Protein AF-A0A816E8A5-F1 (afdb_monomer)

Sequence (175 aa):
FVYHRMKDHPVETKDGLGLGLVDASGQYKRSWSLWALTNRFDIIPNKLSCGFQHLPYVLLKRALHSVDGHFTTTRPLPSGYKLERTWKLFREYQANTKLIFECVRTHDKRNFPSIHQNCENQEAWGPLGYIYIDQSTNSRAAPIYRCRSGTDYFISPDSNCENTTNEGLLGYVLS

Secondary structure (DSSP, 8-state):
---S-SB--HHHHHTT---SSB-TTSPBPHHHHHHHHHSBSSSSS-B--TTGGGTTEEEEEEEEETTTEEEEESSPPPTTPEEEEEEEEESS--TTEEEEEEEE-TTT--EEEESSTTGGGSEEEEEEEEEESSSTT-TT-EEEEEEEETTEEEEES-TTGGGSEEEEEEEEEB-

Organism: Adineta ricciae (NCBI:txid249248)

Radius of gyration: 17.51 Å; Cα contacts (8 Å, |Δi|>4): 364; chains: 1; bounding box: 48×39×37 Å

Structure (mmCIF, N/CA/C/O backbone):
data_AF-A0A816E8A5-F1
#
_entry.id   AF-A0A816E8A5-F1
#
loop_
_atom_site.group_PDB
_atom_site.id
_atom_site.type_symbol
_atom_site.label_atom_id
_atom_site.label_alt_id
_atom_site.label_comp_id
_atom_site.label_asym_id
_atom_site.label_entity_id
_atom_site.label_seq_id
_atom_site.pdbx_PDB_ins_code
_atom_site.Cartn_x
_atom_site.Cartn_y
_atom_site.Cartn_z
_atom_site.occupancy
_atom_site.B_iso_or_equiv
_atom_site.auth_seq_id
_atom_site.auth_comp_id
_atom_site.auth_asym_id
_atom_site.auth_atom_id
_atom_site.pdbx_PDB_model_num
ATOM 1 N N . PHE A 1 1 ? -13.601 4.769 -8.112 1.00 47.75 1 PHE A N 1
ATOM 2 C CA . PHE A 1 1 ? -12.825 4.795 -6.856 1.00 47.75 1 PHE A CA 1
ATOM 3 C C . PHE A 1 1 ? -13.411 5.898 -5.985 1.00 47.75 1 PHE A C 1
ATOM 5 O O . PHE A 1 1 ? -13.218 7.062 -6.303 1.00 47.75 1 PHE A O 1
ATOM 12 N N . VAL A 1 2 ? -14.192 5.572 -4.948 1.00 48.12 2 VAL A N 1
ATOM 13 C CA . VAL A 1 2 ? -14.478 6.564 -3.895 1.00 48.12 2 VAL A CA 1
ATOM 14 C C . VAL A 1 2 ? -13.206 6.611 -3.060 1.00 48.12 2 VAL A C 1
ATOM 16 O O . VAL A 1 2 ? -12.925 5.676 -2.308 1.00 48.12 2 VAL A O 1
ATOM 19 N N . TYR A 1 3 ? -12.381 7.615 -3.354 1.00 51.44 3 TYR A N 1
ATOM 20 C CA . TYR A 1 3 ? -10.971 7.703 -2.959 1.00 51.44 3 TYR A CA 1
ATOM 21 C C . TYR A 1 3 ? -10.759 7.906 -1.459 1.00 51.44 3 TYR A C 1
ATOM 23 O O . TYR A 1 3 ? -9.645 7.771 -0.978 1.00 51.44 3 TYR A O 1
ATOM 31 N N . HIS A 1 4 ? -11.802 8.215 -0.704 1.00 60.03 4 HIS A N 1
ATOM 32 C CA . HIS A 1 4 ? -11.576 8.854 0.573 1.00 60.03 4 HIS A CA 1
ATOM 33 C C . HIS A 1 4 ? -11.972 7.961 1.755 1.00 60.03 4 HIS A C 1
ATOM 35 O O . HIS A 1 4 ? -11.099 7.259 2.253 1.00 60.03 4 HIS A O 1
ATOM 41 N N . ARG A 1 5 ? -13.236 7.907 2.201 1.00 70.81 5 ARG A N 1
ATOM 42 C CA . ARG A 1 5 ? -13.693 6.991 3.281 1.00 70.81 5 ARG A CA 1
ATOM 43 C C . ARG A 1 5 ? -15.175 6.667 3.109 1.00 70.81 5 ARG A C 1
ATOM 45 O O . ARG A 1 5 ? -15.870 7.326 2.334 1.00 70.81 5 ARG A O 1
ATOM 52 N N . MET A 1 6 ? -15.673 5.635 3.793 1.00 78.25 6 MET A N 1
ATOM 53 C CA . MET A 1 6 ? -17.121 5.345 3.785 1.00 78.25 6 MET A CA 1
ATOM 54 C C . MET A 1 6 ? -17.917 6.374 4.589 1.00 78.25 6 MET A C 1
ATOM 56 O O . MET A 1 6 ? -19.052 6.693 4.229 1.00 78.25 6 MET A O 1
ATOM 60 N N . LYS A 1 7 ? -17.302 6.895 5.652 1.00 84.50 7 LYS A N 1
ATOM 61 C CA . LYS A 1 7 ? -17.877 7.841 6.601 1.00 84.50 7 LYS A CA 1
ATOM 62 C C . LYS A 1 7 ? -17.178 9.196 6.493 1.00 84.50 7 LYS A C 1
ATOM 64 O O . LYS A 1 7 ? -15.959 9.244 6.347 1.00 84.50 7 LYS A O 1
ATOM 69 N N . ASP A 1 8 ? -17.938 10.281 6.574 1.00 86.12 8 ASP A N 1
ATOM 70 C CA . ASP A 1 8 ? -17.394 11.635 6.641 1.00 86.12 8 ASP A CA 1
ATOM 71 C C . ASP A 1 8 ? -16.416 11.766 7.817 1.00 86.12 8 ASP A C 1
ATOM 73 O O . ASP A 1 8 ? -16.675 11.286 8.927 1.00 86.12 8 ASP A O 1
ATOM 77 N N . HIS A 1 9 ? -15.283 12.426 7.576 1.00 85.12 9 HIS A N 1
ATOM 78 C CA . HIS A 1 9 ? -14.282 12.623 8.609 1.00 85.12 9 HIS A CA 1
ATOM 79 C C . HIS A 1 9 ? -14.505 13.935 9.360 1.00 85.12 9 HIS A C 1
ATOM 81 O O . HIS A 1 9 ? -14.600 14.983 8.717 1.00 85.12 9 HIS A O 1
ATOM 87 N N . PRO A 1 10 ? -14.470 13.919 10.706 1.00 85.19 10 PRO A N 1
ATOM 88 C CA . PRO A 1 10 ? -14.766 15.098 11.512 1.00 85.19 10 PRO A CA 1
ATOM 89 C C . PRO A 1 10 ? -13.929 16.335 11.168 1.00 85.19 10 PRO A C 1
ATOM 91 O O . PRO A 1 10 ? -14.442 17.446 11.237 1.00 85.19 10 PRO A O 1
ATOM 94 N N . VAL A 1 11 ? -12.651 16.165 10.802 1.00 85.81 11 VAL A N 1
ATOM 95 C CA . VAL A 1 11 ? -11.777 17.301 10.445 1.00 85.81 11 VAL A CA 1
ATOM 96 C C . VAL A 1 11 ? -12.230 17.981 9.155 1.00 85.81 11 VAL A C 1
ATOM 98 O O . VAL A 1 11 ? -12.251 19.196 9.105 1.00 85.81 11 VAL A O 1
ATOM 101 N N . GLU A 1 12 ? -12.658 17.232 8.143 1.00 85.06 12 GLU A N 1
ATOM 102 C CA . GLU A 1 12 ? -13.022 17.811 6.840 1.00 85.06 12 GLU A CA 1
ATOM 103 C C . GLU A 1 12 ? -14.434 18.386 6.862 1.00 85.06 12 GLU A C 1
ATOM 105 O O . GLU A 1 12 ? -14.704 19.420 6.257 1.00 85.06 12 GLU A O 1
ATOM 110 N N . THR A 1 13 ? -15.335 17.760 7.626 1.00 87.56 13 THR A N 1
ATOM 111 C CA . THR A 1 13 ? -16.682 18.296 7.824 1.00 87.56 13 THR A CA 1
ATOM 112 C C . THR A 1 13 ? -16.677 19.633 8.555 1.00 87.56 13 THR A C 1
ATOM 114 O O . THR A 1 13 ? -17.594 20.421 8.340 1.00 87.56 13 THR A O 1
ATOM 117 N N . LYS A 1 14 ? -15.658 19.919 9.384 1.00 89.12 14 LYS A N 1
ATOM 118 C CA . LYS A 1 14 ? -15.485 21.248 10.002 1.00 89.12 14 LYS A CA 1
ATOM 119 C C . LYS A 1 14 ? -15.251 22.340 8.958 1.00 89.12 14 LYS A C 1
ATOM 121 O O . LYS A 1 14 ? -15.710 23.457 9.162 1.00 89.12 14 LYS A O 1
ATOM 126 N N . ASP A 1 15 ? -14.645 21.983 7.830 1.00 89.94 15 ASP A N 1
ATOM 127 C CA . ASP A 1 15 ? -14.410 22.870 6.688 1.00 89.94 15 ASP A CA 1
ATOM 128 C C . ASP A 1 15 ? -15.523 22.754 5.623 1.00 89.94 15 ASP A C 1
ATOM 130 O O . ASP A 1 15 ? -15.374 23.206 4.489 1.00 89.94 15 ASP A O 1
ATOM 134 N N . GLY A 1 16 ? -16.655 22.124 5.968 1.00 88.00 16 GLY A N 1
ATOM 135 C CA . GLY A 1 16 ? -17.814 21.956 5.087 1.00 88.00 16 GLY A CA 1
ATOM 136 C C . GLY A 1 16 ? -17.684 20.838 4.046 1.00 88.00 16 GLY A C 1
ATOM 137 O O . GLY A 1 16 ? -18.572 20.678 3.206 1.00 88.00 16 GLY A O 1
ATOM 138 N N . LEU A 1 17 ? -16.618 20.034 4.090 1.00 83.94 17 LEU A N 1
ATOM 139 C CA . LEU A 1 17 ? -16.341 18.993 3.104 1.00 83.94 17 LEU A CA 1
ATOM 140 C C . LEU A 1 17 ? -16.733 17.598 3.624 1.00 83.94 17 LEU A C 1
ATOM 142 O O . LEU A 1 17 ? -15.990 16.955 4.361 1.00 83.94 17 LEU A O 1
ATOM 146 N N . GLY A 1 18 ? -17.901 17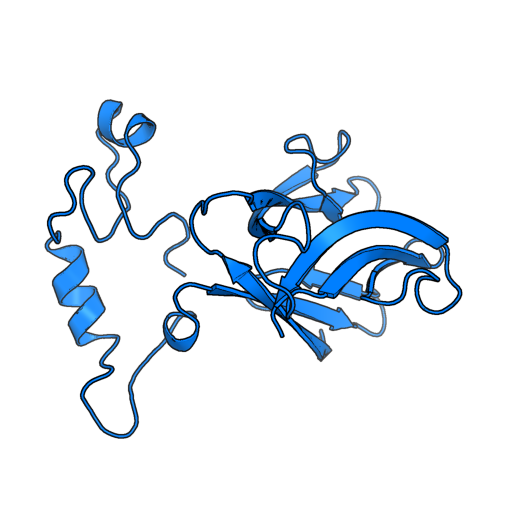.101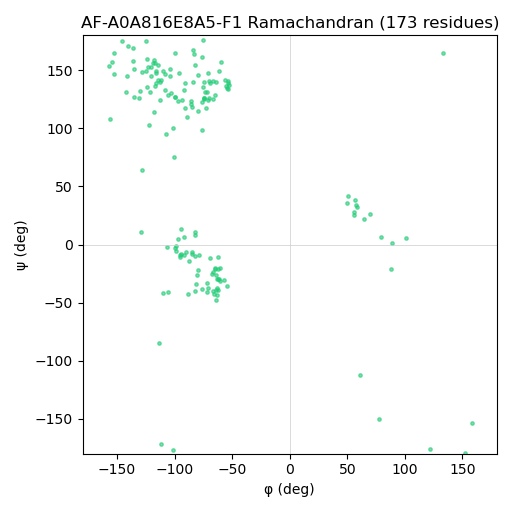 3.207 1.00 84.88 18 GLY A N 1
ATOM 147 C CA . GLY A 1 18 ? -18.375 15.745 3.515 1.00 84.88 18 GLY A CA 1
ATOM 148 C C . GLY A 1 18 ? -18.321 14.817 2.298 1.00 84.88 18 GLY A C 1
ATOM 149 O O . GLY A 1 18 ? -19.268 14.787 1.509 1.00 84.88 18 GLY A O 1
ATOM 150 N N . LEU A 1 19 ? -17.241 14.044 2.145 1.00 84.06 19 LEU A N 1
ATOM 151 C CA . LEU A 1 19 ? -16.993 13.174 0.979 1.00 84.06 19 LEU A CA 1
ATOM 152 C C . LEU A 1 19 ? -17.340 11.685 1.183 1.00 84.06 19 LEU A C 1
ATOM 154 O O . LEU A 1 19 ? -17.205 10.886 0.255 1.00 84.06 19 LEU A O 1
ATOM 158 N N . GLY A 1 20 ? -17.804 11.304 2.369 1.00 82.06 20 GLY A N 1
ATOM 159 C CA . GLY A 1 20 ? -1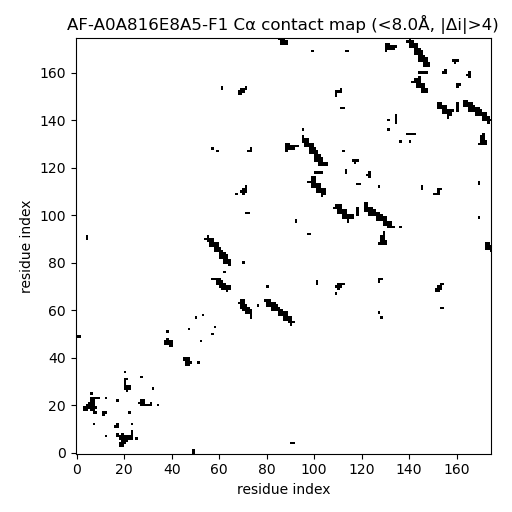8.318 9.979 2.694 1.00 82.06 20 GLY A CA 1
ATOM 160 C C . GLY A 1 20 ? -19.728 9.724 2.155 1.00 82.06 20 GLY A C 1
ATOM 161 O O . GLY A 1 20 ? -20.489 10.642 1.825 1.00 82.06 20 GLY A O 1
ATOM 162 N N . LEU A 1 21 ? -20.084 8.439 2.085 1.00 83.44 21 LEU A N 1
ATOM 163 C CA . LEU A 1 21 ? -21.447 7.972 1.798 1.00 83.44 21 LEU A CA 1
ATOM 164 C C 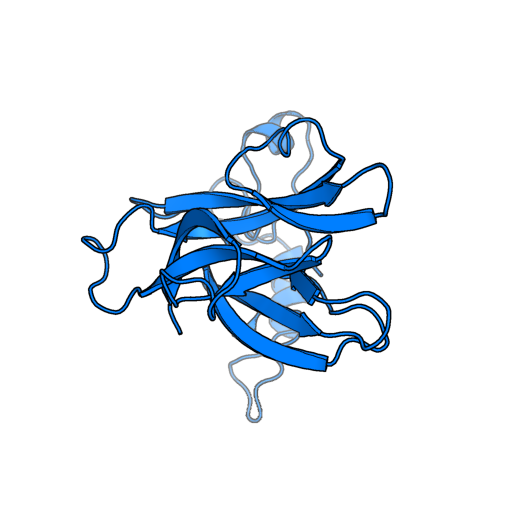. LEU A 1 21 ? -22.331 8.026 3.052 1.00 83.44 21 LEU A C 1
ATOM 166 O O . LEU A 1 21 ? -23.547 8.161 2.962 1.00 83.44 21 LEU A O 1
ATOM 170 N N . VAL A 1 22 ? -21.704 7.940 4.219 1.00 88.25 22 VAL A N 1
ATOM 171 C CA . VAL A 1 22 ? -22.314 8.086 5.537 1.00 88.25 22 VAL A CA 1
ATOM 172 C C . VAL A 1 22 ? -21.787 9.374 6.163 1.00 88.25 22 VAL A C 1
ATOM 174 O O . VAL A 1 22 ? -20.610 9.690 5.992 1.00 88.25 22 VAL A O 1
ATOM 177 N N . ASP A 1 23 ? -22.621 10.128 6.869 1.00 88.69 23 ASP A N 1
ATOM 178 C CA . ASP A 1 23 ? -22.175 11.331 7.572 1.00 88.69 23 ASP A CA 1
ATOM 179 C C . ASP A 1 23 ? -21.382 11.016 8.858 1.00 88.69 23 ASP A C 1
ATOM 181 O O . ASP A 1 23 ? -21.235 9.860 9.272 1.00 88.69 23 ASP A O 1
ATOM 185 N N . ALA A 1 24 ? -20.862 12.052 9.523 1.00 86.75 24 ALA A N 1
ATOM 186 C CA . ALA A 1 24 ? -20.047 11.899 10.729 1.00 86.75 24 ALA A CA 1
ATOM 187 C C . ALA A 1 24 ? -20.816 11.250 11.904 1.00 86.75 24 ALA A C 1
ATOM 189 O O . ALA A 1 24 ? -20.199 10.651 12.792 1.00 86.75 24 ALA A O 1
ATOM 190 N N . SER A 1 25 ? -22.151 11.303 11.892 1.00 86.75 25 SER A N 1
ATOM 191 C CA . SER A 1 25 ? -23.027 10.686 12.894 1.00 86.75 25 SER A CA 1
ATOM 192 C C . SER A 1 25 ? -23.378 9.226 12.583 1.00 86.75 25 SER A C 1
ATOM 194 O O . SER A 1 25 ? -23.808 8.500 13.473 1.00 86.75 25 SER A O 1
ATOM 196 N N . GLY A 1 26 ? -23.119 8.758 11.358 1.00 86.38 26 GLY A N 1
ATOM 197 C CA . GLY A 1 26 ? -23.470 7.406 10.925 1.00 86.38 26 GLY A CA 1
ATOM 198 C C . GLY A 1 26 ? -24.741 7.330 10.072 1.00 86.38 26 GLY A C 1
ATOM 199 O O . GLY A 1 26 ? -25.158 6.224 9.737 1.00 86.38 26 GLY A O 1
ATOM 200 N N . GLN A 1 27 ? -25.342 8.462 9.694 1.00 89.06 27 GLN A N 1
ATOM 201 C CA . GLN A 1 27 ? -26.541 8.488 8.853 1.00 89.06 27 GLN A CA 1
ATOM 202 C C . GLN A 1 27 ? -26.188 8.404 7.366 1.00 89.06 27 GLN A C 1
ATOM 204 O O . GLN A 1 27 ? -25.229 9.017 6.892 1.00 89.06 27 GLN A O 1
ATOM 209 N N . TYR A 1 28 ? -26.977 7.644 6.604 1.00 88.12 28 TYR A N 1
ATOM 210 C CA . TYR A 1 28 ? -26.780 7.495 5.163 1.00 88.12 28 TYR A CA 1
ATOM 211 C C . TYR A 1 28 ? -27.130 8.787 4.418 1.00 88.12 28 TYR A C 1
ATOM 213 O O . TYR A 1 28 ? -28.238 9.309 4.526 1.00 88.12 28 TYR A O 1
ATOM 221 N N . LYS A 1 29 ? -26.194 9.288 3.608 1.00 86.25 29 LYS A N 1
ATOM 222 C CA . LYS A 1 29 ? -26.406 10.466 2.754 1.00 86.25 29 LYS A CA 1
ATOM 223 C C . LYS A 1 29 ? -27.097 10.056 1.457 1.00 86.25 29 LYS A C 1
ATOM 225 O O . LYS A 1 29 ? -27.067 8.898 1.059 1.00 86.25 29 LYS A O 1
ATOM 230 N N . ARG A 1 30 ? -27.656 11.010 0.707 1.00 83.88 30 ARG A N 1
ATOM 231 C CA . ARG A 1 30 ? -28.291 10.723 -0.600 1.00 83.88 30 ARG A CA 1
ATOM 232 C C . ARG A 1 30 ? -27.342 10.044 -1.602 1.00 83.88 30 ARG A C 1
ATOM 234 O O . ARG A 1 30 ? -27.780 9.240 -2.423 1.00 83.88 30 ARG A O 1
ATOM 241 N N . SER A 1 31 ? -26.043 10.335 -1.506 1.00 79.81 31 SER A N 1
ATOM 242 C CA . SER A 1 31 ? -24.985 9.655 -2.263 1.00 79.81 31 SER A CA 1
ATOM 243 C C . SER A 1 31 ? -24.924 8.153 -1.971 1.00 79.81 31 SER A C 1
ATOM 245 O O . SER A 1 31 ? -24.619 7.380 -2.878 1.00 79.81 31 SER A O 1
ATOM 247 N N . TRP A 1 32 ? -25.273 7.722 -0.754 1.00 80.69 32 TRP A N 1
ATOM 248 C CA . TRP A 1 32 ? -25.371 6.311 -0.394 1.00 80.69 32 TRP A CA 1
ATOM 249 C C . TRP A 1 32 ? -26.447 5.588 -1.197 1.00 80.69 32 TRP A C 1
ATOM 251 O O . TRP A 1 32 ? -26.179 4.508 -1.700 1.00 80.69 32 TRP A O 1
ATOM 261 N N . SER A 1 33 ? -27.635 6.167 -1.391 1.00 77.38 33 SER A N 1
ATOM 262 C CA . SER A 1 33 ? -28.708 5.493 -2.140 1.00 77.38 33 SER A CA 1
ATOM 263 C C . SER A 1 33 ? -28.340 5.290 -3.614 1.00 77.38 33 SER A C 1
ATOM 265 O O . SER A 1 33 ? -28.542 4.206 -4.158 1.00 77.38 33 SER A O 1
ATOM 267 N N . LEU A 1 34 ? -27.737 6.301 -4.254 1.00 76.81 34 LEU A N 1
ATOM 268 C CA . LEU A 1 34 ? -27.212 6.175 -5.622 1.00 76.81 34 LEU A CA 1
ATOM 269 C C . LEU A 1 34 ? -26.100 5.114 -5.695 1.00 76.81 34 LEU A C 1
ATOM 271 O O . LEU A 1 34 ? -26.038 4.318 -6.634 1.00 76.81 34 LEU A O 1
ATOM 275 N N . TRP A 1 35 ? -25.243 5.068 -4.675 1.00 74.75 35 TRP A N 1
ATOM 276 C CA . TRP A 1 35 ? -24.211 4.047 -4.541 1.00 74.75 35 TRP A CA 1
ATOM 277 C C . TRP A 1 35 ? -24.792 2.634 -4.357 1.00 74.75 35 TRP A C 1
ATOM 279 O O . TRP A 1 35 ? -24.375 1.714 -5.057 1.00 74.75 35 TRP A O 1
ATOM 289 N N . ALA A 1 36 ? -25.766 2.452 -3.466 1.00 75.19 36 ALA A N 1
ATOM 290 C CA . ALA A 1 36 ? -26.356 1.154 -3.142 1.00 75.19 36 ALA A CA 1
ATOM 291 C C . ALA A 1 36 ? -27.076 0.561 -4.359 1.00 75.19 36 ALA A C 1
ATOM 293 O O . ALA A 1 36 ? -26.950 -0.626 -4.654 1.00 75.19 36 ALA A O 1
ATOM 294 N N . LEU A 1 37 ? -27.759 1.406 -5.137 1.00 75.38 37 LEU A N 1
ATOM 295 C CA . LEU A 1 37 ? -28.414 0.996 -6.380 1.00 75.38 37 LEU A CA 1
ATOM 296 C C . LEU A 1 37 ? -27.427 0.591 -7.484 1.00 75.38 37 LEU A C 1
ATOM 298 O O . LEU A 1 37 ? -27.781 -0.209 -8.348 1.00 75.38 37 LEU A O 1
ATOM 302 N N . THR A 1 38 ? -26.192 1.099 -7.446 1.00 75.25 38 THR A N 1
ATOM 303 C CA . THR A 1 38 ? -25.125 0.753 -8.402 1.00 75.25 38 THR A CA 1
ATOM 304 C C . THR A 1 38 ? -24.197 -0.363 -7.905 1.00 75.25 38 THR A C 1
ATOM 306 O O . THR A 1 38 ? -23.430 -0.898 -8.703 1.00 75.25 38 THR A O 1
ATOM 309 N N . ASN A 1 39 ? -24.291 -0.750 -6.624 1.00 75.62 39 ASN A N 1
ATOM 310 C CA . ASN A 1 39 ? -23.493 -1.800 -5.978 1.00 75.62 39 ASN A CA 1
ATOM 311 C C . ASN A 1 39 ? -24.392 -2.820 -5.248 1.00 75.62 39 ASN A C 1
ATOM 313 O O . ASN A 1 39 ? -24.361 -2.942 -4.024 1.00 75.62 39 ASN A O 1
ATOM 317 N N . ARG A 1 40 ? -25.223 -3.541 -6.006 1.00 81.31 40 ARG A N 1
ATOM 318 C CA . ARG A 1 40 ? -26.254 -4.454 -5.487 1.00 81.31 40 ARG A CA 1
ATOM 319 C C . ARG A 1 40 ? -25.655 -5.799 -5.064 1.00 81.31 40 ARG A C 1
ATOM 321 O O . ARG A 1 40 ? -25.169 -6.552 -5.908 1.00 81.31 40 ARG A O 1
ATOM 328 N N . PHE A 1 41 ? -25.712 -6.110 -3.770 1.00 77.94 41 PHE A N 1
ATOM 329 C CA . PHE A 1 41 ? -25.308 -7.410 -3.205 1.00 77.94 41 PHE A CA 1
ATOM 330 C C . PHE A 1 41 ? -26.476 -8.397 -3.045 1.00 77.94 41 PHE A C 1
ATOM 332 O O . PHE A 1 41 ? -26.262 -9.550 -2.692 1.00 77.94 41 PHE A O 1
ATOM 339 N N . ASP A 1 42 ? -27.701 -7.931 -3.268 1.00 82.19 42 ASP A N 1
ATOM 340 C CA . ASP A 1 42 ? -28.975 -8.620 -3.043 1.00 82.19 42 ASP A CA 1
ATOM 341 C C . ASP A 1 42 ? -29.554 -9.277 -4.311 1.00 82.19 42 ASP A C 1
ATOM 343 O O . ASP A 1 42 ? -30.667 -9.795 -4.295 1.00 82.19 42 ASP A O 1
ATOM 347 N N . ILE A 1 43 ? -28.817 -9.249 -5.424 1.00 81.56 43 ILE A N 1
ATOM 348 C CA . ILE A 1 43 ? -29.215 -9.830 -6.716 1.00 81.56 43 ILE A CA 1
ATOM 349 C C . ILE A 1 43 ? -28.174 -10.848 -7.177 1.00 81.56 43 ILE A C 1
ATOM 351 O O . ILE A 1 43 ? -27.005 -10.691 -6.856 1.00 81.56 43 ILE A O 1
ATOM 355 N N . ILE A 1 44 ? -28.564 -11.849 -7.973 1.00 81.25 44 ILE A N 1
ATOM 356 C CA . ILE A 1 44 ? -27.650 -12.891 -8.472 1.00 81.25 44 ILE A CA 1
ATOM 357 C C . ILE A 1 44 ? -27.482 -12.760 -10.000 1.00 81.25 44 ILE A C 1
ATOM 359 O O . ILE A 1 44 ? -28.486 -12.799 -10.712 1.00 81.25 44 ILE A O 1
ATOM 363 N N . PRO A 1 45 ? -26.243 -12.635 -10.524 1.00 84.12 45 PRO A N 1
ATOM 364 C CA . PRO A 1 45 ? -24.995 -12.452 -9.779 1.00 84.12 45 PRO A CA 1
ATOM 365 C C . PRO A 1 45 ? -24.912 -11.054 -9.144 1.00 84.12 45 PRO A C 1
ATOM 367 O O . PRO A 1 45 ? -25.400 -10.075 -9.719 1.00 84.12 45 PRO A O 1
ATOM 370 N N . ASN A 1 46 ? -24.257 -10.961 -7.982 1.00 82.38 46 ASN A N 1
ATOM 371 C CA . ASN A 1 46 ? -24.052 -9.689 -7.286 1.00 82.38 46 ASN A CA 1
ATOM 372 C C . ASN A 1 46 ? -23.385 -8.677 -8.229 1.00 82.38 46 ASN A C 1
ATOM 374 O O . ASN A 1 46 ? -22.391 -8.986 -8.889 1.00 82.38 46 ASN A O 1
ATOM 378 N N . LYS A 1 47 ? -23.887 -7.441 -8.252 1.00 82.75 47 LYS A N 1
ATOM 379 C CA . LYS A 1 47 ? -23.294 -6.327 -9.001 1.00 82.75 47 LYS A CA 1
ATOM 380 C C . LYS A 1 47 ? -22.508 -5.443 -8.050 1.00 82.75 47 LYS A C 1
ATOM 382 O O . LYS A 1 47 ? -22.968 -4.368 -7.692 1.00 82.75 47 LYS A O 1
ATOM 387 N N . LEU A 1 48 ? -21.331 -5.898 -7.632 1.00 77.62 48 LEU A N 1
ATOM 388 C CA . LEU A 1 48 ? -20.397 -5.110 -6.825 1.00 77.62 48 LEU A CA 1
ATOM 389 C C . LEU A 1 48 ? -19.264 -4.601 -7.715 1.00 77.62 48 LEU A C 1
ATOM 391 O O . LEU A 1 48 ? -18.678 -5.368 -8.475 1.00 77.62 48 LEU A O 1
ATOM 395 N N . SER A 1 49 ? -18.962 -3.308 -7.639 1.00 70.50 49 SER A N 1
ATOM 396 C CA . SER A 1 49 ? -17.898 -2.680 -8.423 1.00 70.50 49 SER A CA 1
ATOM 397 C C . SER A 1 49 ? -16.906 -1.961 -7.510 1.00 70.50 49 SER A C 1
ATOM 399 O O . SER A 1 49 ? -17.084 -1.882 -6.299 1.00 70.50 49 SER A O 1
ATOM 401 N N . CYS A 1 50 ? -15.825 -1.432 -8.081 1.00 68.81 50 CYS A N 1
ATOM 402 C CA . CYS A 1 50 ? -14.914 -0.502 -7.404 1.00 68.81 50 CYS A CA 1
ATOM 403 C C . CYS A 1 50 ? -14.295 -0.995 -6.075 1.00 68.81 50 CYS A C 1
ATOM 405 O O . CYS A 1 50 ? -13.899 -0.166 -5.257 1.00 68.81 50 CYS A O 1
ATOM 407 N N . GLY A 1 51 ? -14.178 -2.312 -5.868 1.00 73.06 51 GLY A N 1
ATOM 408 C CA . GLY A 1 51 ? -13.544 -2.914 -4.688 1.00 73.06 51 GLY A CA 1
ATOM 409 C C . GLY A 1 51 ? -14.486 -3.157 -3.504 1.00 73.06 51 GLY A C 1
ATOM 410 O O . GLY A 1 51 ? -14.041 -3.669 -2.480 1.00 73.06 51 GLY A O 1
ATOM 411 N N . PHE A 1 52 ? -15.779 -2.845 -3.632 1.00 74.62 52 PHE A N 1
ATOM 412 C CA . PHE A 1 52 ? -16.760 -3.043 -2.559 1.00 74.62 52 PHE A CA 1
ATOM 413 C C . PHE A 1 52 ? -17.010 -4.516 -2.221 1.00 74.62 52 PHE A C 1
ATOM 415 O O . PHE A 1 52 ? -17.339 -4.830 -1.081 1.00 74.62 52 PHE A O 1
ATOM 422 N N . GLN A 1 53 ? -16.757 -5.427 -3.162 1.00 80.06 53 GLN A N 1
ATOM 423 C CA . GLN A 1 53 ? -16.781 -6.873 -2.930 1.00 80.06 53 GLN A CA 1
ATOM 424 C C . GLN A 1 53 ? -15.744 -7.359 -1.903 1.00 80.06 53 GLN A C 1
ATOM 426 O O . GLN A 1 53 ? -15.773 -8.519 -1.505 1.00 80.06 53 GLN A O 1
ATOM 431 N N . HIS A 1 54 ? -14.813 -6.492 -1.498 1.00 85.25 54 HIS A N 1
ATOM 432 C CA . HIS A 1 54 ? -13.759 -6.818 -0.545 1.00 85.25 54 HIS A CA 1
ATOM 433 C C . HIS A 1 54 ? -13.975 -6.196 0.834 1.00 85.25 54 HIS A C 1
ATOM 435 O O . HIS A 1 54 ? -13.165 -6.463 1.718 1.00 85.25 54 HIS A O 1
ATOM 441 N N . LEU A 1 55 ? -15.039 -5.407 1.050 1.00 83.25 55 LEU A N 1
ATOM 442 C CA . LEU A 1 55 ? -15.311 -4.820 2.364 1.00 83.25 55 LEU A CA 1
ATOM 443 C C . LEU A 1 55 ? -15.355 -5.902 3.467 1.00 83.25 55 LEU A C 1
ATOM 445 O O . LEU A 1 55 ? -15.878 -6.990 3.226 1.00 83.25 55 LEU A O 1
ATOM 449 N N . PRO A 1 56 ? -14.814 -5.621 4.671 1.00 89.56 56 PRO A N 1
ATOM 450 C CA . PRO A 1 56 ? -14.275 -4.334 5.147 1.00 89.56 56 PRO A CA 1
ATOM 451 C C . PRO A 1 56 ? -12.824 -4.037 4.709 1.00 89.56 56 PRO A C 1
ATOM 453 O O . PRO A 1 56 ? -12.193 -3.104 5.212 1.00 89.56 56 PRO A O 1
ATOM 456 N N . TYR A 1 57 ? -12.278 -4.825 3.787 1.00 92.25 57 TYR A N 1
ATOM 457 C CA . TYR A 1 57 ? -10.889 -4.764 3.362 1.00 92.25 57 TYR A CA 1
ATOM 458 C C . TYR A 1 57 ? -10.679 -3.996 2.054 1.00 92.25 57 TYR A C 1
ATOM 460 O O . TYR A 1 57 ? -11.591 -3.759 1.259 1.00 92.25 57 TYR A O 1
ATOM 468 N N . VAL A 1 58 ? -9.417 -3.662 1.817 1.00 92.81 58 VAL A N 1
ATOM 469 C CA . VAL A 1 58 ? -8.845 -3.365 0.505 1.00 92.81 58 VAL A CA 1
ATOM 470 C C . VAL A 1 58 ? -7.781 -4.415 0.190 1.00 92.81 58 VAL A C 1
ATOM 472 O O . VAL A 1 58 ? -7.141 -4.954 1.096 1.00 92.81 58 VAL A O 1
ATOM 475 N N . LEU A 1 59 ? -7.602 -4.728 -1.094 1.00 95.50 59 LEU A N 1
ATOM 476 C CA . LEU A 1 59 ? -6.621 -5.724 -1.519 1.00 95.50 59 LEU A CA 1
ATOM 477 C C . LEU A 1 59 ? -5.265 -5.073 -1.768 1.00 95.50 59 LEU A C 1
ATOM 479 O O . LEU A 1 59 ? -5.100 -4.355 -2.755 1.00 95.50 59 LEU A O 1
ATOM 483 N N . LEU A 1 60 ? -4.301 -5.361 -0.897 1.00 97.50 60 LEU A N 1
ATOM 484 C CA . LEU A 1 60 ? -2.888 -5.078 -1.117 1.00 97.50 60 LEU A CA 1
ATOM 485 C C . LEU A 1 60 ? -2.359 -6.051 -2.158 1.00 97.50 60 LEU A C 1
ATOM 487 O O . LEU A 1 60 ? -2.382 -7.259 -1.946 1.00 97.50 60 LEU A O 1
ATOM 491 N N . LYS A 1 61 ? -1.911 -5.524 -3.290 1.00 97.81 61 LYS A N 1
ATOM 492 C CA . LYS A 1 61 ? -1.416 -6.303 -4.421 1.00 97.81 61 LYS A CA 1
ATOM 493 C C . LYS A 1 61 ? 0.085 -6.143 -4.524 1.00 97.81 61 LYS A C 1
ATOM 495 O O . LYS A 1 61 ? 0.554 -5.011 -4.514 1.00 97.81 61 LYS A O 1
ATOM 500 N N . ARG A 1 62 ? 0.790 -7.260 -4.697 1.00 97.88 62 ARG A N 1
ATOM 501 C CA . ARG A 1 62 ? 2.137 -7.301 -5.270 1.00 97.88 62 ARG A CA 1
ATOM 502 C C . ARG A 1 62 ? 2.015 -7.712 -6.729 1.00 97.88 62 ARG A C 1
ATOM 504 O O . ARG A 1 62 ? 1.359 -8.713 -7.036 1.00 97.88 62 ARG A O 1
ATOM 511 N N . ALA A 1 63 ? 2.602 -6.924 -7.611 1.00 98.12 63 ALA A N 1
ATOM 512 C CA . ALA A 1 63 ? 2.618 -7.178 -9.039 1.00 98.12 63 ALA A CA 1
ATOM 513 C C . ALA A 1 63 ? 4.012 -6.930 -9.613 1.00 98.12 63 ALA A C 1
ATOM 515 O O . ALA A 1 63 ? 4.772 -6.149 -9.047 1.00 98.12 63 ALA A O 1
ATOM 516 N N . LEU A 1 64 ? 4.300 -7.541 -10.759 1.00 97.69 64 LEU A N 1
ATOM 517 C CA . LEU A 1 64 ? 5.584 -7.459 -11.446 1.00 97.69 64 LEU A CA 1
ATOM 518 C C . LEU A 1 64 ? 5.403 -6.955 -12.880 1.00 97.69 64 LEU A C 1
ATOM 520 O O . LEU A 1 64 ? 4.535 -7.432 -13.617 1.00 97.69 64 LEU A O 1
ATOM 524 N N . HIS A 1 65 ? 6.262 -6.030 -13.292 1.00 97.00 65 HIS A N 1
ATOM 525 C CA . HIS A 1 65 ? 6.474 -5.646 -14.682 1.00 97.00 65 HIS A CA 1
ATOM 526 C C . HIS A 1 65 ? 7.896 -6.032 -15.104 1.00 97.00 65 HIS A C 1
ATOM 528 O O . HIS A 1 65 ? 8.842 -5.886 -14.334 1.00 97.00 65 HIS A O 1
ATOM 534 N N . SER A 1 66 ? 8.072 -6.510 -16.338 1.00 94.12 66 SER A N 1
ATOM 535 C CA . SER A 1 66 ? 9.366 -7.031 -16.806 1.00 94.12 66 SER A CA 1
ATOM 536 C C . SER A 1 66 ? 10.473 -5.978 -16.888 1.00 94.12 66 SER A C 1
ATOM 538 O O . SER A 1 66 ? 11.642 -6.343 -16.916 1.00 94.12 66 SER A O 1
ATOM 540 N N . VAL A 1 67 ? 10.111 -4.693 -16.960 1.00 90.94 67 VAL A N 1
ATOM 541 C CA . VAL A 1 67 ? 11.064 -3.573 -17.053 1.00 90.94 67 VAL A CA 1
ATOM 542 C C . VAL A 1 67 ? 11.094 -2.752 -15.764 1.00 90.94 67 VAL A C 1
ATOM 544 O O . VAL A 1 67 ? 12.164 -2.373 -15.292 1.00 90.94 67 VAL A O 1
ATOM 547 N N . ASP A 1 68 ? 9.927 -2.489 -15.175 1.00 91.44 68 ASP A N 1
ATOM 548 C CA . ASP A 1 68 ? 9.819 -1.584 -14.025 1.00 91.44 68 ASP A CA 1
ATOM 549 C C . ASP A 1 68 ? 9.974 -2.277 -12.669 1.00 91.44 68 ASP A C 1
ATOM 551 O O . ASP A 1 68 ? 10.067 -1.595 -11.650 1.00 91.44 68 ASP A O 1
ATOM 555 N N . GLY A 1 69 ? 10.052 -3.608 -12.656 1.00 95.12 69 GLY A N 1
ATOM 556 C CA . GLY A 1 69 ? 10.161 -4.384 -11.429 1.00 95.12 69 GLY A CA 1
ATOM 557 C C . GLY A 1 69 ? 8.823 -4.511 -10.712 1.00 95.12 69 GLY A C 1
ATOM 558 O O . GLY A 1 69 ? 7.759 -4.571 -11.342 1.00 95.12 69 GLY A O 1
ATOM 559 N N . HIS A 1 70 ? 8.882 -4.623 -9.392 1.00 97.38 70 HIS A N 1
ATOM 560 C CA . HIS A 1 70 ? 7.721 -4.840 -8.554 1.00 97.38 70 HIS A CA 1
ATOM 561 C C . HIS A 1 70 ? 6.968 -3.547 -8.240 1.00 97.38 70 HIS A C 1
ATOM 563 O O . HIS A 1 70 ? 7.496 -2.436 -8.224 1.00 97.38 70 HIS A O 1
ATOM 569 N N . PHE A 1 71 ? 5.681 -3.720 -7.956 1.00 97.38 71 PHE A N 1
ATOM 570 C CA . PHE A 1 71 ? 4.786 -2.653 -7.548 1.00 97.38 71 PHE A CA 1
ATOM 571 C C . PHE A 1 71 ? 3.817 -3.161 -6.490 1.00 97.38 71 PHE A C 1
ATOM 573 O O . PHE A 1 71 ? 3.185 -4.212 -6.645 1.00 97.38 71 PHE A O 1
ATOM 580 N N . THR A 1 72 ? 3.699 -2.399 -5.408 1.00 97.75 72 THR A N 1
ATOM 581 C CA . THR A 1 72 ? 2.851 -2.706 -4.261 1.00 97.75 72 THR A CA 1
ATOM 582 C C . THR A 1 72 ? 1.788 -1.627 -4.095 1.00 97.75 72 THR A C 1
ATOM 584 O O . THR A 1 72 ? 2.092 -0.477 -3.786 1.00 97.75 72 THR A O 1
ATOM 587 N N . THR A 1 73 ? 0.516 -1.985 -4.287 1.00 96.38 73 THR A N 1
ATOM 588 C CA . THR A 1 73 ? -0.579 -1.005 -4.210 1.00 96.38 73 THR A CA 1
ATOM 589 C C . THR A 1 73 ? -1.931 -1.615 -3.850 1.00 96.38 73 THR A C 1
ATOM 591 O O . THR A 1 73 ? -2.190 -2.794 -4.095 1.00 96.38 73 THR A O 1
ATOM 594 N N . THR A 1 74 ? -2.836 -0.794 -3.315 1.00 94.44 74 THR A N 1
ATOM 595 C CA . THR A 1 74 ? -4.272 -1.107 -3.197 1.00 94.44 74 THR A CA 1
ATOM 596 C C . THR A 1 74 ? -5.119 -0.476 -4.310 1.00 94.44 74 THR A C 1
ATOM 598 O O . THR A 1 74 ? -6.304 -0.791 -4.454 1.00 94.44 74 THR A O 1
ATOM 601 N N . ARG A 1 75 ? -4.515 0.358 -5.168 1.00 90.06 75 ARG A N 1
ATOM 602 C CA . ARG A 1 75 ? -5.138 1.010 -6.337 1.00 90.06 75 ARG A CA 1
ATOM 603 C C . ARG A 1 75 ? -5.149 0.107 -7.572 1.00 90.06 75 ARG A C 1
ATOM 605 O O . ARG A 1 75 ? -4.527 -0.953 -7.538 1.00 90.06 75 ARG A O 1
ATOM 612 N N . PRO A 1 76 ? -5.893 0.428 -8.650 1.00 89.69 76 PRO A N 1
ATOM 613 C CA . PRO A 1 76 ? -5.807 -0.326 -9.900 1.00 89.69 76 PRO A CA 1
ATOM 614 C C . PRO A 1 76 ? -4.348 -0.426 -10.355 1.00 89.69 76 PRO A C 1
ATOM 616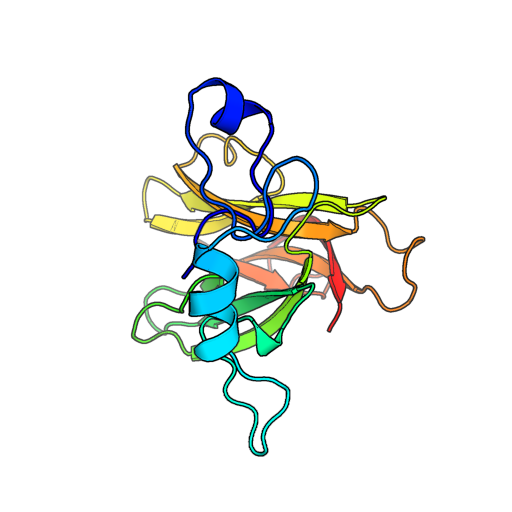 O O . PRO A 1 76 ? -3.607 0.546 -10.240 1.00 89.69 76 PRO A O 1
ATOM 619 N N . LEU A 1 77 ? -3.936 -1.611 -10.810 1.00 91.06 77 LEU A N 1
ATOM 620 C CA . LEU A 1 77 ? -2.562 -1.800 -11.268 1.00 91.06 77 LEU A CA 1
ATOM 621 C C . LEU A 1 77 ? -2.334 -0.974 -12.543 1.00 91.06 77 LEU A C 1
ATOM 623 O O . LEU A 1 77 ? -3.238 -0.933 -13.386 1.00 91.06 77 LEU A O 1
ATOM 627 N N . PRO A 1 78 ? -1.159 -0.339 -12.706 1.00 90.69 78 PRO A N 1
ATOM 628 C CA . PRO A 1 78 ? -0.797 0.279 -13.974 1.00 90.69 78 PRO A CA 1
ATOM 629 C C . PRO A 1 78 ? -0.778 -0.757 -15.106 1.00 90.69 78 PRO A C 1
ATOM 631 O O . PRO A 1 78 ? -0.618 -1.959 -14.872 1.00 90.69 78 PRO A O 1
ATOM 634 N N . SER A 1 79 ? -0.929 -0.290 -16.347 1.00 93.69 79 SER A N 1
ATOM 635 C CA . SER A 1 79 ? -0.869 -1.165 -17.522 1.00 93.69 79 SER A CA 1
ATOM 636 C C . SER A 1 79 ? 0.457 -1.935 -17.572 1.00 93.69 79 SER A C 1
ATOM 638 O O . SER A 1 79 ? 1.503 -1.391 -17.229 1.00 93.69 79 SER A O 1
ATOM 640 N N . GLY A 1 80 ? 0.411 -3.201 -17.990 1.00 94.94 80 GLY A N 1
ATOM 641 C CA . GLY A 1 80 ? 1.589 -4.066 -18.129 1.00 94.94 80 GLY A CA 1
ATOM 642 C C . GLY A 1 80 ? 1.987 -4.851 -16.873 1.00 94.94 80 GLY A C 1
ATOM 643 O O . GLY A 1 80 ? 2.622 -5.898 -17.002 1.00 94.94 80 GLY A O 1
ATOM 644 N N . TYR A 1 81 ? 1.576 -4.430 -15.674 1.00 97.31 81 TYR A N 1
ATOM 645 C CA . TYR A 1 81 ? 1.869 -5.168 -14.441 1.00 97.31 81 TYR A CA 1
ATOM 646 C C . TYR A 1 81 ? 1.053 -6.459 -14.336 1.00 97.31 81 TYR A C 1
ATOM 648 O O . TYR A 1 81 ? -0.173 -6.460 -14.473 1.00 97.31 81 TYR A O 1
ATOM 656 N N . LYS A 1 82 ? 1.731 -7.566 -14.024 1.00 98.00 82 LYS A N 1
ATOM 657 C CA . LYS A 1 82 ? 1.117 -8.870 -13.757 1.00 98.00 82 LYS A CA 1
ATOM 658 C C . LYS A 1 82 ? 0.963 -9.069 -12.256 1.00 98.00 82 LYS A C 1
ATOM 660 O O . LYS A 1 82 ? 1.941 -8.990 -11.521 1.00 98.00 82 LYS A O 1
ATOM 665 N N . LEU A 1 83 ? -0.262 -9.329 -11.802 1.00 98.06 83 LEU A N 1
ATOM 666 C CA . LEU A 1 83 ? -0.539 -9.623 -10.397 1.00 98.06 83 LEU A CA 1
ATOM 667 C C . LEU A 1 83 ? 0.136 -10.937 -9.983 1.00 98.06 83 LEU A C 1
ATOM 669 O O . LEU A 1 83 ? -0.091 -11.964 -10.616 1.00 98.06 83 LEU A O 1
ATOM 673 N N . GLU A 1 84 ? 0.897 -10.911 -8.893 1.00 97.62 84 GLU A N 1
ATOM 674 C CA . GLU A 1 84 ? 1.539 -12.106 -8.339 1.00 97.62 84 GLU A CA 1
ATOM 675 C C . GLU A 1 84 ? 0.843 -12.593 -7.071 1.00 97.62 84 GLU A C 1
ATOM 677 O O . GLU A 1 84 ? 0.684 -13.796 -6.865 1.00 97.62 84 GLU A O 1
ATOM 682 N N . ARG A 1 85 ? 0.445 -11.666 -6.189 1.00 97.25 85 ARG A N 1
ATOM 683 C CA . ARG A 1 85 ? -0.184 -12.013 -4.911 1.00 97.25 85 ARG A CA 1
ATOM 684 C C . ARG A 1 85 ? -1.036 -10.881 -4.352 1.00 97.25 85 ARG A C 1
ATOM 686 O O . ARG A 1 85 ? -0.785 -9.705 -4.615 1.00 97.25 85 ARG A O 1
ATOM 693 N N . THR A 1 86 ? -2.030 -11.254 -3.550 1.00 97.56 86 THR A N 1
ATOM 694 C CA . THR A 1 86 ? -2.902 -10.329 -2.824 1.00 97.56 86 THR A CA 1
ATOM 695 C C . THR A 1 86 ? -2.975 -10.655 -1.345 1.00 97.56 86 THR A C 1
ATOM 697 O O . THR A 1 86 ? -2.979 -11.825 -0.972 1.00 97.56 86 THR A O 1
ATOM 700 N N . TRP A 1 87 ? -3.143 -9.616 -0.537 1.00 97.62 87 TRP A N 1
ATOM 701 C CA . TRP A 1 87 ? -3.484 -9.691 0.879 1.00 97.62 87 TRP A CA 1
ATOM 702 C C . TRP A 1 87 ? -4.554 -8.659 1.213 1.00 97.62 87 TRP A C 1
ATOM 704 O O . TRP A 1 87 ? -4.849 -7.767 0.416 1.00 97.62 87 TRP A O 1
ATOM 714 N N . LYS A 1 88 ? -5.128 -8.754 2.405 1.00 96.44 88 LYS A N 1
ATOM 715 C CA . LYS A 1 88 ? -6.163 -7.845 2.892 1.00 96.44 88 LYS A CA 1
ATOM 716 C C . LYS A 1 88 ? -5.587 -6.888 3.929 1.00 96.44 88 LYS A C 1
ATOM 718 O O . LYS A 1 88 ? -4.987 -7.315 4.915 1.00 96.44 88 LYS A O 1
ATOM 723 N N . LEU A 1 89 ? -5.839 -5.600 3.713 1.00 96.38 89 LEU A N 1
ATOM 724 C CA . LEU A 1 89 ? -5.697 -4.538 4.710 1.00 96.38 89 LEU A CA 1
ATOM 725 C C . LEU A 1 89 ? -7.085 -4.036 5.084 1.00 96.38 89 LEU A C 1
ATOM 727 O O . LEU A 1 89 ? -7.982 -4.036 4.240 1.00 96.38 89 LEU A O 1
ATOM 731 N N . PHE A 1 90 ? -7.278 -3.570 6.312 1.00 94.38 90 PHE A N 1
ATOM 732 C CA . PHE A 1 90 ? -8.523 -2.892 6.655 1.00 94.38 90 PHE A CA 1
ATOM 733 C C . PHE A 1 90 ? -8.606 -1.549 5.941 1.00 94.38 90 PHE A C 1
ATOM 735 O O . PHE A 1 90 ? -7.625 -0.813 5.833 1.00 94.38 90 PHE A O 1
ATOM 742 N N . ARG A 1 91 ? -9.798 -1.224 5.442 1.00 90.00 91 ARG A N 1
ATOM 743 C CA . ARG A 1 91 ? -10.043 0.070 4.802 1.00 90.00 91 ARG A CA 1
ATOM 744 C C . ARG A 1 91 ? -10.056 1.220 5.809 1.00 90.00 91 ARG A C 1
ATOM 746 O O . ARG A 1 91 ? -9.580 2.303 5.500 1.00 90.00 91 ARG A O 1
ATOM 753 N N . GLU A 1 92 ? -10.602 0.962 6.990 1.00 87.75 92 GLU A N 1
ATOM 754 C CA . GLU A 1 92 ? -10.771 1.924 8.078 1.00 87.75 92 GLU A CA 1
ATOM 755 C C . GLU A 1 92 ? -9.966 1.464 9.297 1.00 87.75 92 GLU A C 1
ATOM 757 O O . GLU A 1 92 ? -9.671 0.273 9.432 1.00 87.75 92 GLU A O 1
ATOM 762 N N . TYR A 1 93 ? -9.652 2.392 10.202 1.00 90.06 93 TYR A N 1
ATOM 763 C CA . TYR A 1 93 ? -8.965 2.068 11.451 1.00 90.06 93 TYR A CA 1
ATOM 764 C C . TYR A 1 93 ? -9.699 0.961 12.216 1.00 90.06 93 TYR A C 1
ATOM 766 O O . TYR A 1 93 ? -10.918 1.010 12.386 1.00 90.06 93 TYR A O 1
ATOM 774 N N . GLN A 1 94 ? -8.939 -0.016 12.701 1.00 91.44 94 GLN A N 1
ATOM 775 C CA . GLN A 1 94 ? -9.380 -1.018 13.667 1.00 91.44 94 GLN A CA 1
ATOM 776 C C . GLN A 1 94 ? -8.455 -0.995 14.886 1.00 91.44 94 GLN A C 1
ATOM 778 O O . GLN A 1 94 ? -7.304 -0.553 14.801 1.00 91.44 94 GLN A O 1
ATOM 783 N N . ALA A 1 95 ? -8.931 -1.514 16.017 1.00 92.12 95 ALA A N 1
ATOM 784 C CA . ALA A 1 95 ? -8.075 -1.719 17.181 1.00 92.12 95 ALA A CA 1
ATOM 785 C C . ALA A 1 95 ? -6.831 -2.545 16.798 1.00 92.12 95 ALA A C 1
ATOM 787 O O . ALA A 1 95 ? -6.918 -3.495 16.020 1.00 92.12 95 ALA A O 1
ATOM 788 N N . ASN A 1 96 ? -5.677 -2.155 17.341 1.00 94.81 96 ASN A N 1
ATOM 789 C CA . ASN A 1 96 ? -4.374 -2.757 17.054 1.00 94.81 96 ASN A CA 1
ATOM 790 C C . ASN A 1 96 ? -3.944 -2.739 15.572 1.00 94.81 96 ASN A C 1
ATOM 792 O O . ASN A 1 96 ? -3.245 -3.636 15.091 1.00 94.81 96 ASN A O 1
ATOM 796 N N . THR A 1 97 ? -4.354 -1.710 14.828 1.00 96.44 97 THR A N 1
ATOM 797 C CA . THR A 1 97 ? -3.882 -1.485 13.458 1.00 96.44 97 THR A CA 1
ATOM 798 C C . THR A 1 97 ? -3.196 -0.136 13.305 1.00 96.44 97 THR A C 1
ATOM 800 O O . THR A 1 97 ? -3.494 0.820 14.023 1.00 96.44 97 THR A O 1
ATOM 803 N N . LYS A 1 98 ? -2.279 -0.052 12.341 1.00 95.75 98 LYS A N 1
ATOM 804 C CA . LYS A 1 98 ? -1.630 1.193 11.914 1.00 95.75 98 LYS A CA 1
ATOM 805 C C . LYS A 1 98 ? -1.818 1.397 10.417 1.00 95.75 98 LYS A C 1
ATOM 807 O O . LYS A 1 98 ? -1.914 0.430 9.664 1.00 95.75 98 LYS A O 1
ATOM 812 N N . LEU A 1 99 ? -1.874 2.652 9.990 1.00 96.50 99 LEU A N 1
ATOM 813 C CA . LEU A 1 99 ? -1.953 3.005 8.576 1.00 96.50 99 LEU A C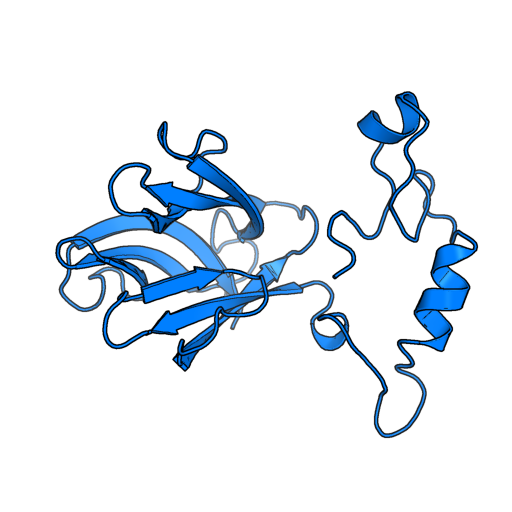A 1
ATOM 814 C C . LEU A 1 99 ? -0.579 2.816 7.924 1.00 96.50 99 LEU A C 1
ATOM 816 O O . LEU A 1 99 ? 0.430 3.237 8.487 1.00 96.50 99 LEU A O 1
ATOM 820 N N . ILE A 1 100 ? -0.548 2.203 6.744 1.00 97.69 100 ILE A N 1
ATOM 821 C CA . ILE A 1 100 ? 0.643 2.155 5.890 1.00 97.69 100 ILE A CA 1
ATOM 822 C C . ILE A 1 100 ? 0.409 2.930 4.598 1.00 97.69 100 ILE A C 1
ATOM 824 O O . ILE A 1 100 ? -0.730 3.100 4.151 1.00 97.69 100 ILE A O 1
ATOM 828 N N . PHE A 1 101 ? 1.495 3.407 4.007 1.00 97.56 101 PHE A N 1
ATOM 829 C CA . PHE A 1 101 ? 1.494 4.375 2.920 1.00 97.56 101 PHE A CA 1
ATOM 830 C C . PHE A 1 101 ? 2.175 3.806 1.683 1.00 97.56 101 PHE A C 1
ATOM 832 O O . PHE A 1 101 ? 3.138 3.049 1.774 1.00 97.56 101 PHE A O 1
ATOM 839 N N . GLU A 1 102 ? 1.650 4.182 0.526 1.00 97.00 102 GLU A N 1
ATOM 840 C CA . GLU A 1 102 ? 2.276 3.990 -0.770 1.00 97.00 102 GLU A CA 1
ATOM 841 C C . GLU A 1 102 ? 3.230 5.156 -0.995 1.00 97.00 102 GLU A C 1
ATOM 843 O O . GLU A 1 102 ? 2.805 6.316 -1.036 1.00 97.00 102 GLU A O 1
ATOM 848 N N . CYS A 1 103 ? 4.508 4.842 -1.122 1.00 97.69 103 CYS A N 1
ATOM 849 C CA . CYS A 1 103 ? 5.574 5.803 -1.313 1.00 97.69 103 CYS A CA 1
ATOM 850 C C . CYS A 1 103 ? 6.269 5.539 -2.643 1.00 97.69 103 CYS A C 1
ATOM 852 O O . CYS A 1 103 ? 6.243 4.425 -3.174 1.00 97.69 103 CYS A O 1
ATOM 854 N N . VAL A 1 104 ? 6.902 6.570 -3.183 1.00 96.44 104 VAL A N 1
ATOM 855 C CA . VAL A 1 104 ? 7.669 6.480 -4.417 1.00 96.44 104 VAL A CA 1
ATOM 856 C C . VAL A 1 104 ? 8.988 7.201 -4.241 1.00 96.44 104 VAL A C 1
ATOM 858 O O . VAL A 1 104 ? 9.029 8.367 -3.850 1.00 96.44 104 VAL A O 1
ATOM 861 N N . ARG A 1 105 ? 10.083 6.503 -4.544 1.00 95.06 105 ARG A N 1
ATOM 862 C CA . ARG A 1 105 ? 11.426 7.071 -4.482 1.00 95.06 105 ARG A CA 1
ATOM 863 C C . ARG A 1 105 ? 11.571 8.147 -5.553 1.00 95.06 105 ARG A C 1
ATOM 865 O O . ARG A 1 105 ? 11.348 7.894 -6.734 1.00 95.06 105 ARG A O 1
ATOM 872 N N . THR A 1 106 ? 11.956 9.355 -5.155 1.00 92.75 106 THR A N 1
ATOM 873 C CA . THR A 1 106 ? 11.874 10.544 -6.017 1.00 92.75 106 THR A CA 1
ATOM 874 C C . THR A 1 106 ? 12.759 10.441 -7.260 1.00 92.75 106 THR A C 1
ATOM 876 O O . THR A 1 106 ? 12.349 10.887 -8.330 1.00 92.75 106 THR A O 1
ATOM 879 N N . HIS A 1 107 ? 13.946 9.842 -7.122 1.00 90.88 107 HIS A N 1
ATOM 880 C CA . HIS A 1 107 ? 14.977 9.808 -8.163 1.00 90.88 107 HIS A CA 1
ATOM 881 C C . HIS A 1 107 ? 14.642 8.880 -9.342 1.00 90.88 107 HIS A C 1
ATOM 883 O O . HIS A 1 107 ? 14.896 9.233 -10.487 1.00 90.88 107 HIS A O 1
ATOM 889 N N . ASP A 1 108 ? 14.078 7.702 -9.081 1.00 91.38 108 ASP A N 1
ATOM 890 C CA . ASP A 1 108 ? 13.845 6.668 -10.103 1.00 91.38 108 ASP A CA 1
ATOM 891 C C . ASP A 1 108 ? 12.410 6.130 -10.119 1.00 91.38 108 ASP A C 1
ATOM 893 O O . ASP A 1 108 ? 12.111 5.141 -10.785 1.00 91.38 108 ASP A O 1
ATOM 897 N N . LYS A 1 109 ? 11.519 6.795 -9.380 1.00 91.06 109 LYS A N 1
ATOM 898 C CA . LYS A 1 109 ? 10.083 6.524 -9.324 1.00 91.06 109 LYS A CA 1
ATOM 899 C C . LYS A 1 109 ? 9.730 5.079 -8.951 1.00 91.06 109 LYS A C 1
ATOM 901 O O . LYS A 1 109 ? 8.654 4.594 -9.295 1.00 91.06 109 LYS A O 1
ATOM 906 N N . ARG A 1 110 ? 10.597 4.402 -8.188 1.00 94.25 110 ARG A N 1
ATOM 907 C CA . ARG A 1 110 ? 10.316 3.063 -7.651 1.00 94.25 110 ARG A CA 1
ATOM 908 C C . ARG A 1 110 ? 9.321 3.135 -6.497 1.00 94.25 110 ARG A C 1
ATOM 910 O O . ARG A 1 110 ? 9.528 3.875 -5.535 1.00 94.25 110 ARG A O 1
ATOM 917 N N . ASN A 1 111 ? 8.243 2.365 -6.617 1.00 95.94 111 ASN A N 1
ATOM 918 C CA . ASN A 1 111 ? 7.199 2.231 -5.608 1.00 95.94 111 ASN A CA 1
ATOM 919 C C . ASN A 1 111 ? 7.685 1.382 -4.434 1.00 95.94 111 ASN A C 1
ATOM 921 O O . ASN A 1 111 ? 8.343 0.369 -4.639 1.00 95.94 111 ASN A O 1
ATOM 925 N N . PHE A 1 112 ? 7.332 1.779 -3.215 1.00 97.69 112 PHE A N 1
ATOM 926 C CA . PHE A 1 112 ? 7.552 0.978 -2.021 1.00 97.69 112 PHE A CA 1
ATOM 927 C C . PHE A 1 112 ? 6.514 1.311 -0.938 1.00 97.69 112 PHE A C 1
ATOM 929 O O . PHE A 1 112 ? 6.082 2.459 -0.818 1.00 97.69 112 PHE A O 1
ATOM 936 N N . PRO A 1 113 ? 6.093 0.338 -0.117 1.00 97.62 113 PRO A N 1
ATOM 937 C CA . PRO A 1 113 ? 5.263 0.615 1.047 1.00 97.62 113 PRO A CA 1
ATOM 938 C C . PRO A 1 113 ? 6.102 1.142 2.222 1.00 97.62 113 PRO A C 1
ATOM 940 O O . PRO A 1 113 ? 7.228 0.695 2.450 1.00 97.62 113 PRO A O 1
ATOM 943 N N . SER A 1 114 ? 5.541 2.044 3.025 1.00 97.81 114 SER A N 1
ATOM 944 C CA . SER A 1 114 ? 6.161 2.510 4.272 1.00 97.81 114 SER A CA 1
ATOM 945 C C . SER A 1 114 ? 5.158 2.566 5.419 1.00 97.81 114 SER A C 1
ATOM 947 O O . SER A 1 114 ? 3.963 2.790 5.224 1.00 97.81 114 SER A O 1
ATOM 949 N N . ILE A 1 115 ? 5.660 2.388 6.640 1.00 97.31 115 ILE A N 1
ATOM 950 C CA . ILE A 1 115 ? 4.908 2.648 7.875 1.00 97.31 115 ILE A CA 1
ATOM 951 C C . ILE A 1 115 ? 4.977 4.127 8.286 1.00 97.31 115 ILE A C 1
ATOM 953 O O . ILE A 1 115 ? 4.296 4.533 9.225 1.00 97.31 115 ILE A O 1
ATOM 957 N N . HIS A 1 116 ? 5.804 4.930 7.610 1.00 96.19 116 HIS A N 1
ATOM 958 C CA . HIS A 1 116 ? 6.003 6.338 7.916 1.00 96.19 116 HIS A CA 1
ATOM 959 C C . HIS A 1 116 ? 5.185 7.224 6.976 1.00 96.19 116 HIS A C 1
ATOM 961 O O . HIS A 1 116 ? 5.308 7.144 5.756 1.00 96.19 116 HIS A O 1
ATOM 967 N N . GLN A 1 117 ? 4.387 8.127 7.550 1.00 92.75 117 GLN A N 1
ATOM 968 C CA . GLN A 1 117 ? 3.553 9.061 6.785 1.00 92.75 117 GLN A CA 1
ATOM 969 C C . GLN A 1 117 ? 4.372 10.016 5.901 1.00 92.75 117 GLN A C 1
ATOM 971 O O . GLN A 1 117 ? 3.895 10.435 4.851 1.00 92.75 117 GLN A O 1
ATOM 976 N N . ASN A 1 118 ? 5.601 10.355 6.303 1.00 93.81 118 ASN A N 1
ATOM 977 C CA . ASN A 1 118 ? 6.510 11.191 5.515 1.00 93.81 118 ASN A CA 1
ATOM 978 C C . ASN A 1 118 ? 7.273 10.404 4.434 1.00 93.81 118 ASN A C 1
ATOM 980 O O . ASN A 1 118 ? 8.208 10.950 3.850 1.00 93.81 118 ASN A O 1
ATOM 984 N N . CYS A 1 119 ? 6.928 9.130 4.212 1.00 96.12 119 CYS A N 1
ATOM 985 C CA . CYS A 1 119 ? 7.534 8.272 3.199 1.00 96.12 119 CYS A CA 1
ATOM 986 C C . CYS A 1 119 ? 9.069 8.261 3.221 1.00 96.12 119 CYS A C 1
ATOM 988 O O . CYS A 1 119 ? 9.697 8.217 2.170 1.00 96.12 119 CYS A O 1
ATOM 990 N N . GLU A 1 120 ? 9.692 8.337 4.404 1.00 95.69 120 GLU A N 1
ATOM 991 C CA . GLU A 1 120 ? 11.162 8.348 4.537 1.00 95.69 120 GLU A CA 1
ATOM 992 C C . GLU A 1 120 ? 11.817 9.489 3.728 1.00 95.69 120 GLU A C 1
ATOM 994 O O . GLU A 1 120 ? 12.878 9.333 3.124 1.00 95.69 120 GLU A O 1
ATOM 999 N N . ASN A 1 121 ? 11.156 10.655 3.713 1.00 96.81 121 ASN A N 1
ATOM 1000 C CA . ASN A 1 121 ? 11.519 11.840 2.928 1.00 96.81 121 ASN A CA 1
ATOM 1001 C C . ASN A 1 121 ? 11.435 11.636 1.401 1.00 96.81 121 ASN A C 1
ATOM 1003 O O . ASN A 1 121 ? 12.072 12.363 0.639 1.00 96.81 121 ASN A O 1
ATOM 1007 N N . GLN A 1 122 ? 10.655 10.650 0.952 1.00 96.75 122 GLN A N 1
ATOM 1008 C CA . GLN A 1 122 ? 10.300 10.430 -0.451 1.00 96.75 122 GLN A CA 1
ATOM 1009 C C . GLN A 1 122 ? 8.884 10.940 -0.758 1.00 96.75 122 GLN A C 1
ATOM 1011 O O . GLN A 1 122 ? 8.202 11.521 0.088 1.00 96.75 122 GLN A O 1
ATOM 1016 N N . GLU A 1 123 ? 8.431 10.733 -1.993 1.00 96.44 123 GLU A N 1
ATOM 1017 C CA . GLU A 1 123 ? 7.113 11.162 -2.447 1.00 96.44 123 GLU A CA 1
ATOM 1018 C C . GLU A 1 123 ? 6.016 10.247 -1.878 1.00 96.44 123 GLU A C 1
ATOM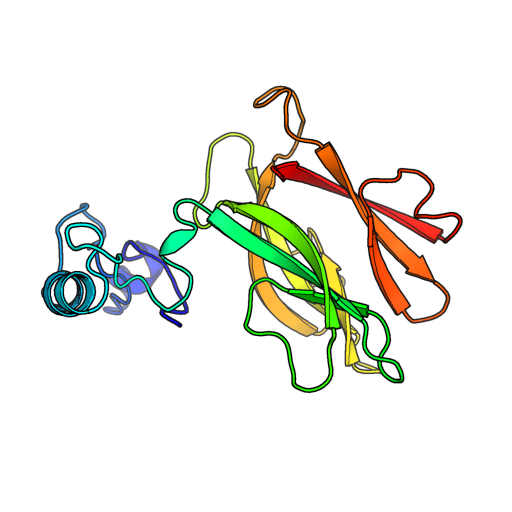 1020 O O . GLU A 1 123 ? 6.054 9.028 -2.050 1.00 96.44 123 GLU A O 1
ATOM 1025 N N . ALA A 1 124 ? 5.017 10.830 -1.210 1.00 94.25 124 ALA A N 1
ATOM 1026 C CA . ALA A 1 124 ? 3.863 10.099 -0.697 1.00 94.25 124 ALA A CA 1
ATOM 1027 C C . ALA A 1 124 ? 2.734 10.066 -1.730 1.00 94.25 124 ALA A C 1
ATOM 1029 O O . ALA A 1 124 ? 2.165 11.099 -2.077 1.00 94.25 124 ALA A O 1
ATOM 1030 N N . TRP A 1 125 ? 2.361 8.871 -2.186 1.00 93.19 125 TRP A N 1
ATOM 1031 C CA . TRP A 1 125 ? 1.231 8.670 -3.102 1.00 93.19 125 TRP A CA 1
ATOM 1032 C C . TRP A 1 125 ? -0.083 8.402 -2.363 1.00 93.19 125 TRP A C 1
ATOM 1034 O O . TRP A 1 125 ? -1.156 8.386 -2.967 1.00 93.19 125 TRP A O 1
ATOM 1044 N N . GLY A 1 126 ? -0.037 8.195 -1.047 1.00 90.62 126 GLY A N 1
ATOM 1045 C CA . GLY A 1 126 ? -1.210 8.146 -0.172 1.00 90.62 126 GLY A CA 1
ATOM 1046 C C . GLY A 1 126 ? -1.353 6.829 0.592 1.00 90.62 126 GLY A C 1
ATOM 1047 O O . GLY A 1 126 ? -0.476 5.974 0.519 1.00 90.62 126 GLY A O 1
ATOM 1048 N N . PRO A 1 127 ? -2.438 6.655 1.357 1.00 93.88 127 PRO A N 1
ATOM 1049 C CA . PRO A 1 127 ? -2.627 5.477 2.195 1.00 93.88 127 PRO A CA 1
ATOM 1050 C C . PRO A 1 127 ? -2.887 4.211 1.371 1.00 93.88 127 PRO A C 1
ATOM 1052 O O . PRO A 1 127 ? -3.651 4.229 0.407 1.00 93.88 127 PRO A O 1
ATOM 1055 N N . LEU A 1 128 ? -2.307 3.094 1.807 1.00 95.69 128 LEU A N 1
ATOM 1056 C CA . LEU A 1 128 ? -2.632 1.760 1.301 1.00 95.69 128 LEU A CA 1
ATOM 1057 C C . LEU A 1 128 ? -3.792 1.145 2.086 1.00 95.69 128 LEU A C 1
ATOM 1059 O O . LEU A 1 128 ? -4.690 0.567 1.482 1.00 95.69 128 LEU A O 1
ATOM 1063 N N . GLY A 1 129 ? -3.788 1.282 3.412 1.00 95.25 129 GLY A N 1
ATOM 1064 C CA . GLY A 1 129 ? -4.784 0.710 4.318 1.00 95.25 129 GLY A CA 1
ATOM 1065 C C . GLY A 1 129 ? -4.199 0.440 5.703 1.00 95.25 129 GLY A C 1
ATOM 1066 O O . GLY A 1 129 ? -3.023 0.705 5.958 1.00 95.25 129 GLY A O 1
ATOM 1067 N N . TYR A 1 130 ? -5.025 -0.088 6.599 1.00 96.25 130 TYR A N 1
ATOM 1068 C CA . TYR A 1 130 ? -4.652 -0.402 7.972 1.00 96.25 130 TYR A CA 1
ATOM 1069 C C . TYR A 1 130 ? -4.193 -1.858 8.098 1.00 96.25 130 TYR A C 1
ATOM 1071 O O . TYR A 1 130 ? -4.911 -2.791 7.731 1.00 96.25 130 TYR A O 1
ATOM 1079 N N . ILE A 1 131 ? -2.985 -2.039 8.624 1.00 97.38 131 ILE A N 1
ATOM 1080 C CA . ILE A 1 131 ? -2.338 -3.332 8.862 1.00 97.38 131 ILE A CA 1
ATOM 1081 C C . ILE A 1 131 ? -2.292 -3.622 10.363 1.00 97.38 131 ILE A C 1
ATOM 1083 O O . ILE A 1 131 ? -2.139 -2.688 11.154 1.00 97.38 131 ILE A O 1
ATOM 1087 N N . TYR A 1 132 ? -2.398 -4.888 10.775 1.00 97.44 132 TYR A N 1
ATOM 1088 C CA . TYR A 1 132 ? -2.208 -5.240 12.183 1.00 97.44 132 TYR A CA 1
ATOM 1089 C C . TYR A 1 132 ? -0.776 -4.934 12.632 1.00 97.44 132 TYR A C 1
ATOM 1091 O O . TYR A 1 132 ? 0.185 -5.162 11.890 1.00 97.44 132 TYR A O 1
ATOM 1099 N N . ILE A 1 133 ? -0.641 -4.410 13.851 1.00 96.62 133 ILE A N 1
ATOM 1100 C CA . ILE A 1 133 ? 0.659 -4.095 14.458 1.00 96.62 133 ILE A CA 1
ATOM 1101 C C . ILE A 1 133 ? 1.344 -5.379 14.940 1.00 96.62 133 ILE A C 1
ATOM 1103 O O . ILE A 1 133 ? 2.550 -5.532 14.751 1.00 96.62 133 ILE A O 1
ATOM 1107 N N . ASP A 1 134 ? 0.568 -6.315 15.487 1.00 93.69 134 ASP A N 1
ATOM 1108 C CA . ASP A 1 134 ? 1.021 -7.630 15.938 1.00 93.69 134 ASP A CA 1
ATOM 1109 C C . ASP A 1 134 ? 0.001 -8.740 15.602 1.00 93.69 134 ASP A C 1
ATOM 1111 O O . ASP A 1 134 ? -1.125 -8.478 15.172 1.00 93.69 134 ASP A O 1
ATOM 1115 N N . GLN A 1 135 ? 0.402 -9.999 15.795 1.00 89.31 135 GLN A N 1
ATOM 1116 C CA . GLN A 1 135 ? -0.429 -11.175 15.512 1.00 89.31 135 GLN A CA 1
ATOM 1117 C C . GLN A 1 135 ? -1.423 -11.520 16.643 1.00 89.31 135 GLN A C 1
ATOM 1119 O O . GLN A 1 135 ? -2.313 -12.347 16.444 1.00 89.31 135 GLN A O 1
ATOM 1124 N N . SER A 1 136 ? -1.324 -10.900 17.825 1.00 84.69 136 SER A N 1
ATOM 1125 C CA . SER A 1 136 ? -2.122 -11.267 19.012 1.00 84.69 136 SER A CA 1
ATOM 1126 C C . SER A 1 136 ? -3.625 -11.108 18.790 1.00 84.69 136 SER A C 1
ATOM 1128 O O . SER A 1 136 ? -4.429 -11.851 19.347 1.00 84.69 136 SER A O 1
ATOM 1130 N N . THR A 1 137 ? -4.012 -10.159 17.935 1.00 77.38 137 THR A N 1
ATOM 1131 C CA . THR A 1 137 ? -5.418 -9.856 17.644 1.00 77.38 137 THR A CA 1
ATOM 1132 C C . THR A 1 137 ? -6.034 -10.848 16.657 1.00 77.38 137 THR A C 1
ATOM 1134 O O . THR A 1 137 ? -7.255 -10.997 16.609 1.00 77.38 137 THR A O 1
ATOM 1137 N N . ASN A 1 138 ? -5.216 -11.536 15.856 1.00 84.12 138 ASN A N 1
ATOM 1138 C CA . ASN A 1 138 ? -5.693 -12.525 14.900 1.00 84.12 138 ASN A CA 1
ATOM 1139 C C . ASN A 1 138 ? -4.590 -13.532 14.561 1.00 84.12 138 ASN A C 1
ATOM 1141 O O . ASN A 1 138 ? -3.679 -13.235 13.791 1.00 84.12 138 ASN A O 1
ATOM 1145 N N . SER A 1 139 ? -4.727 -14.760 15.061 1.00 85.31 139 SER A N 1
ATOM 1146 C CA . SER A 1 139 ? -3.759 -15.840 14.833 1.00 85.31 139 SER A CA 1
ATOM 1147 C C . SER A 1 139 ? -3.572 -16.212 13.358 1.00 85.31 139 SER A C 1
ATOM 1149 O O . SER A 1 139 ? -2.541 -16.778 13.002 1.00 85.31 139 SER A O 1
ATOM 1151 N N . ARG A 1 140 ? -4.528 -15.865 12.482 1.00 89.38 140 ARG A N 1
ATOM 1152 C CA . ARG A 1 140 ? -4.433 -16.080 11.028 1.00 89.38 140 ARG A CA 1
ATOM 1153 C C . ARG A 1 140 ? -3.682 -14.969 10.293 1.00 89.38 140 ARG A C 1
ATOM 1155 O O . ARG A 1 140 ? -3.479 -15.092 9.088 1.00 89.38 140 ARG A O 1
ATOM 1162 N N . ALA A 1 141 ? -3.316 -13.882 10.971 1.00 93.50 141 ALA A N 1
ATOM 1163 C CA . ALA A 1 141 ? -2.522 -12.829 10.360 1.00 93.50 141 ALA A CA 1
ATOM 1164 C C . ALA A 1 141 ? -1.070 -13.300 10.187 1.00 93.50 141 ALA A C 1
ATOM 1166 O O . ALA A 1 141 ? -0.467 -13.824 11.119 1.00 93.50 141 ALA A O 1
ATOM 1167 N N . ALA A 1 142 ? -0.519 -13.120 8.989 1.00 95.31 142 ALA A N 1
ATOM 1168 C CA . ALA A 1 142 ? 0.860 -13.467 8.657 1.00 95.31 142 ALA A CA 1
ATOM 1169 C C . ALA A 1 142 ? 1.716 -12.196 8.587 1.00 95.31 142 ALA A C 1
ATOM 1171 O O . ALA A 1 142 ? 1.201 -11.163 8.143 1.00 95.31 142 ALA A O 1
ATOM 1172 N N . PRO A 1 143 ? 2.997 -12.235 8.994 1.00 97.44 143 PRO A N 1
ATOM 1173 C CA . PRO A 1 143 ? 3.874 -11.082 8.852 1.00 97.44 143 PRO A CA 1
ATOM 1174 C C . PRO A 1 143 ? 4.031 -10.720 7.373 1.00 97.44 143 PRO A C 1
ATOM 1176 O O . PRO A 1 143 ? 3.977 -11.582 6.496 1.00 97.44 143 PRO A O 1
ATOM 1179 N N . ILE A 1 144 ? 4.227 -9.435 7.096 1.00 98.06 144 ILE A N 1
ATOM 1180 C CA . ILE A 1 144 ? 4.625 -8.951 5.778 1.00 98.06 144 ILE A CA 1
ATOM 1181 C C . ILE A 1 144 ? 5.807 -7.993 5.935 1.00 98.06 144 ILE A C 1
ATOM 1183 O O . ILE A 1 144 ? 5.762 -7.026 6.703 1.00 98.06 144 ILE A O 1
ATOM 1187 N N . TYR A 1 145 ? 6.876 -8.279 5.208 1.00 98.56 145 TYR A N 1
ATOM 1188 C CA . TYR A 1 145 ? 8.125 -7.532 5.229 1.00 98.56 145 TYR A CA 1
ATOM 1189 C C . TYR A 1 145 ? 8.240 -6.663 3.985 1.00 98.56 145 TYR A C 1
ATOM 1191 O O . TYR A 1 145 ? 7.709 -7.015 2.929 1.00 98.56 145 TYR A O 1
ATOM 1199 N N . ARG A 1 146 ? 8.953 -5.541 4.105 1.00 98.25 146 ARG A N 1
ATOM 1200 C CA . ARG A 1 146 ? 9.471 -4.825 2.941 1.00 98.25 146 ARG A CA 1
ATOM 1201 C C . ARG A 1 146 ? 10.807 -5.437 2.556 1.00 98.25 146 ARG A C 1
ATOM 1203 O O . ARG A 1 146 ? 11.734 -5.487 3.361 1.00 98.25 146 ARG A O 1
ATOM 1210 N N . CYS A 1 147 ? 10.888 -5.878 1.316 1.00 98.44 147 CYS A N 1
ATOM 1211 C CA . CYS A 1 147 ? 12.044 -6.537 0.748 1.00 98.44 147 CYS A CA 1
ATOM 1212 C C . CYS A 1 147 ? 12.622 -5.684 -0.376 1.00 98.44 147 CYS A C 1
ATOM 1214 O O . CYS A 1 147 ? 11.886 -4.989 -1.082 1.00 98.44 147 CYS A O 1
ATOM 1216 N N . ARG A 1 148 ? 13.942 -5.745 -0.548 1.00 97.75 148 ARG A N 1
ATOM 1217 C CA . ARG A 1 148 ? 14.653 -5.053 -1.619 1.00 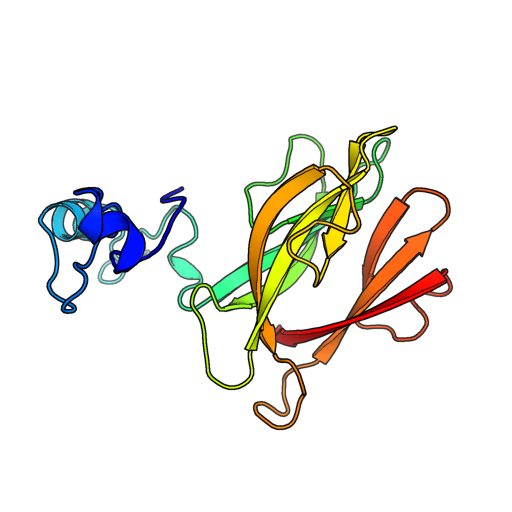97.75 148 ARG A CA 1
ATOM 1218 C C . ARG A 1 148 ? 15.588 -5.995 -2.364 1.00 97.75 148 ARG A C 1
ATOM 1220 O O . ARG A 1 148 ? 16.397 -6.693 -1.751 1.00 97.75 148 ARG A O 1
ATOM 1227 N N . SER A 1 149 ? 15.511 -5.952 -3.691 1.00 96.62 149 SER A N 1
ATOM 1228 C CA . SER A 1 149 ? 16.423 -6.629 -4.614 1.00 96.62 149 SER A CA 1
ATOM 1229 C C . SER A 1 149 ? 17.055 -5.591 -5.540 1.00 96.62 149 SER A C 1
ATOM 1231 O O . SER A 1 149 ? 16.408 -5.049 -6.435 1.00 96.62 149 SER A O 1
ATOM 1233 N N . GLY A 1 150 ? 18.313 -5.227 -5.282 1.00 94.31 150 GLY A N 1
ATOM 1234 C CA . GLY A 1 150 ? 18.958 -4.110 -5.977 1.00 94.31 150 GLY A CA 1
ATOM 1235 C C . GLY A 1 150 ? 18.220 -2.787 -5.731 1.00 94.31 150 GLY A C 1
ATOM 1236 O O . GLY A 1 150 ? 18.227 -2.267 -4.609 1.00 94.31 150 GLY A O 1
ATOM 1237 N N . THR A 1 151 ? 17.603 -2.239 -6.781 1.00 93.06 151 THR A N 1
ATOM 1238 C CA . THR A 1 151 ? 16.791 -1.009 -6.733 1.00 93.06 151 THR A CA 1
ATOM 1239 C C . THR A 1 151 ? 15.293 -1.269 -6.580 1.00 93.06 151 THR A C 1
ATOM 1241 O O . THR A 1 151 ? 14.552 -0.312 -6.356 1.00 93.06 151 THR A O 1
ATOM 1244 N N . ASP A 1 152 ? 14.860 -2.523 -6.691 1.00 95.62 152 ASP A N 1
ATOM 1245 C CA . ASP A 1 152 ? 13.462 -2.932 -6.719 1.00 95.62 152 ASP A CA 1
ATOM 1246 C C . ASP A 1 152 ? 12.931 -3.249 -5.317 1.00 95.62 152 ASP A C 1
ATOM 1248 O O . ASP A 1 152 ? 13.629 -3.883 -4.520 1.00 95.62 152 ASP A O 1
ATOM 1252 N N . TYR A 1 153 ? 11.701 -2.825 -5.027 1.00 97.44 153 TYR A N 1
ATOM 1253 C CA . TYR A 1 153 ? 11.051 -3.034 -3.736 1.00 97.44 153 TYR A CA 1
ATOM 1254 C C . TYR A 1 153 ? 9.808 -3.891 -3.894 1.00 97.44 153 TYR A C 1
ATOM 1256 O O . TYR A 1 153 ? 8.960 -3.655 -4.751 1.00 97.44 153 TYR A O 1
ATOM 1264 N N . PHE A 1 154 ? 9.645 -4.844 -2.990 1.00 98.00 154 PHE A N 1
ATOM 1265 C CA . PHE A 1 154 ? 8.480 -5.711 -2.963 1.00 98.00 154 PHE A CA 1
ATOM 1266 C C . PHE A 1 154 ? 8.110 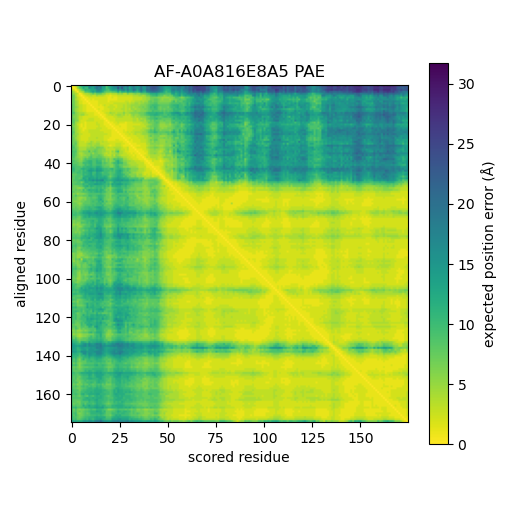-6.077 -1.530 1.00 98.00 154 PHE A C 1
ATOM 1268 O O . PHE A 1 154 ? 8.789 -5.704 -0.572 1.00 98.00 154 PHE A O 1
ATOM 1275 N N . ILE A 1 155 ? 6.995 -6.786 -1.382 1.00 98.31 155 ILE A N 1
ATOM 1276 C CA . ILE A 1 155 ? 6.548 -7.311 -0.095 1.00 98.31 155 ILE A CA 1
ATOM 1277 C C . ILE A 1 155 ? 6.536 -8.829 -0.100 1.00 98.31 155 ILE A C 1
ATOM 1279 O O . ILE A 1 155 ? 6.087 -9.445 -1.065 1.00 98.31 155 ILE A O 1
ATOM 1283 N N . SER A 1 156 ? 6.981 -9.432 0.994 1.00 97.94 156 SER A N 1
ATOM 1284 C CA . SER A 1 156 ? 6.994 -10.886 1.141 1.00 97.94 156 SER A CA 1
ATOM 1285 C C . SER A 1 156 ? 6.611 -11.288 2.562 1.00 97.94 156 SER A C 1
ATOM 1287 O O . SER A 1 156 ? 6.934 -10.558 3.500 1.00 97.94 156 SER A O 1
ATOM 1289 N N . PRO A 1 157 ? 5.906 -12.417 2.757 1.00 97.12 157 PRO A N 1
ATOM 1290 C CA . PRO A 1 157 ? 5.702 -12.984 4.082 1.00 97.12 157 PRO A CA 1
ATOM 1291 C C . PRO A 1 157 ? 6.928 -13.766 4.578 1.00 97.12 157 PRO A C 1
ATOM 1293 O O . PRO A 1 157 ? 6.958 -14.167 5.738 1.00 97.12 157 PRO A O 1
ATOM 1296 N N . ASP A 1 158 ? 7.925 -14.001 3.717 1.00 97.69 158 ASP A N 1
ATOM 1297 C CA . ASP A 1 158 ? 9.184 -14.642 4.087 1.00 97.69 158 ASP A CA 1
ATOM 1298 C C . ASP A 1 158 ? 10.085 -13.651 4.840 1.00 97.69 158 ASP A C 1
ATOM 1300 O O . ASP A 1 158 ? 10.440 -12.591 4.319 1.00 97.69 158 ASP A O 1
ATOM 1304 N N . SER A 1 159 ? 10.494 -14.009 6.059 1.00 97.25 159 SER A N 1
ATOM 1305 C CA . SER A 1 159 ? 11.418 -13.206 6.865 1.00 97.25 159 SER A CA 1
ATOM 1306 C C . SER A 1 159 ? 12.810 -13.085 6.244 1.00 97.25 159 SER A C 1
ATOM 1308 O O . SER A 1 159 ? 13.542 -12.156 6.576 1.00 97.25 159 SER A O 1
ATOM 1310 N N . ASN A 1 160 ? 13.176 -13.985 5.332 1.00 97.50 160 ASN A N 1
ATOM 1311 C CA . ASN A 1 160 ? 14.419 -13.910 4.566 1.00 97.50 160 ASN A CA 1
ATOM 1312 C C . ASN A 1 160 ? 14.244 -13.168 3.235 1.00 97.50 160 ASN A C 1
ATOM 1314 O O . ASN A 1 160 ? 15.173 -13.141 2.430 1.00 97.50 160 ASN A O 1
ATOM 1318 N N . CYS A 1 161 ? 13.067 -12.575 2.995 1.00 97.38 161 CYS A N 1
ATOM 1319 C CA . CYS A 1 161 ? 12.766 -11.812 1.791 1.00 97.38 161 CYS A CA 1
ATOM 1320 C C . CYS A 1 161 ? 13.109 -12.563 0.498 1.00 97.38 161 CYS A C 1
ATOM 1322 O O . CYS A 1 161 ? 13.685 -11.984 -0.415 1.00 97.38 161 CYS A O 1
ATOM 1324 N N . GLU A 1 162 ? 12.808 -13.864 0.423 1.00 97.06 162 GLU A N 1
ATOM 1325 C CA . GLU A 1 162 ? 13.080 -14.678 -0.770 1.00 97.06 162 GLU A CA 1
ATOM 1326 C C . GLU A 1 162 ? 14.576 -14.668 -1.162 1.00 97.06 162 GLU A C 1
ATOM 1328 O O . GLU A 1 162 ? 14.937 -14.754 -2.334 1.00 97.06 162 GLU A O 1
ATOM 1333 N N . ASN A 1 163 ? 15.456 -14.599 -0.153 1.00 97.50 163 ASN A N 1
ATOM 1334 C CA . ASN A 1 163 ? 16.916 -14.475 -0.256 1.00 97.50 163 ASN A CA 1
ATOM 1335 C C . ASN A 1 163 ? 17.415 -13.111 -0.770 1.00 97.50 163 ASN A C 1
ATOM 1337 O O . ASN A 1 163 ? 18.512 -13.019 -1.326 1.00 97.50 163 ASN A O 1
ATOM 1341 N N . THR A 1 164 ? 16.641 -12.043 -0.568 1.00 97.50 164 THR A N 1
ATOM 1342 C CA . THR A 1 164 ? 17.060 -10.660 -0.844 1.00 97.50 164 THR A CA 1
ATOM 1343 C C . THR A 1 164 ? 17.217 -9.851 0.448 1.00 97.50 164 THR A C 1
ATOM 1345 O O . THR A 1 164 ? 17.179 -10.381 1.557 1.00 97.50 164 THR A O 1
ATOM 1348 N N . THR A 1 165 ? 17.428 -8.536 0.341 1.00 98.38 165 THR A N 1
ATOM 1349 C CA . THR A 1 165 ? 17.549 -7.672 1.521 1.00 98.38 165 THR A CA 1
ATOM 1350 C C . THR A 1 165 ? 16.196 -7.510 2.211 1.00 98.38 165 THR A C 1
ATOM 1352 O O . THR A 1 165 ? 15.241 -7.054 1.586 1.00 98.38 165 THR A O 1
ATOM 1355 N N . ASN A 1 166 ? 16.126 -7.833 3.504 1.00 98.38 166 ASN A N 1
ATOM 1356 C CA . ASN A 1 166 ? 14.998 -7.481 4.366 1.00 98.38 166 ASN A CA 1
ATOM 1357 C C . ASN A 1 166 ? 15.204 -6.074 4.940 1.00 98.38 166 ASN A C 1
ATOM 1359 O O . ASN A 1 166 ? 16.203 -5.818 5.609 1.00 98.38 166 ASN A O 1
ATOM 1363 N N . GLU A 1 167 ? 14.272 -5.163 4.665 1.00 97.75 167 GLU A N 1
ATOM 1364 C CA . GLU A 1 167 ? 14.305 -3.780 5.157 1.00 97.75 167 GLU A CA 1
ATOM 1365 C C . GLU A 1 167 ? 13.410 -3.541 6.378 1.00 97.75 167 GLU A C 1
ATOM 1367 O O . GLU A 1 167 ? 13.399 -2.442 6.931 1.00 97.75 167 GLU A O 1
ATOM 1372 N N . GLY A 1 168 ? 12.665 -4.555 6.816 1.00 97.75 168 GLY A N 1
ATOM 1373 C CA . GLY A 1 168 ? 11.891 -4.524 8.049 1.00 97.75 168 GLY A CA 1
ATOM 1374 C C . GLY A 1 168 ? 10.455 -5.021 7.905 1.00 97.75 168 GLY A C 1
ATOM 1375 O O . GLY A 1 168 ? 9.888 -5.140 6.817 1.00 97.75 168 GLY A O 1
ATOM 1376 N N . LEU A 1 169 ? 9.849 -5.301 9.060 1.00 98.19 169 LEU A N 1
ATOM 1377 C CA . LEU A 1 169 ? 8.451 -5.702 9.184 1.00 98.19 169 LEU A CA 1
ATOM 1378 C C . LEU A 1 169 ? 7.524 -4.495 8.984 1.00 98.19 169 LEU A C 1
ATOM 1380 O O . LEU A 1 169 ? 7.605 -3.506 9.715 1.00 98.19 169 LEU A O 1
ATOM 1384 N N . LEU A 1 170 ? 6.577 -4.605 8.053 1.00 98.31 170 LEU A N 1
ATOM 1385 C CA . LEU A 1 170 ? 5.525 -3.600 7.880 1.00 98.31 170 LEU A CA 1
ATOM 1386 C C . LEU A 1 170 ? 4.385 -3.825 8.881 1.00 98.31 170 LEU A C 1
ATOM 1388 O O . LEU A 1 170 ? 3.872 -2.865 9.458 1.00 98.31 170 LEU A O 1
ATOM 1392 N N . GLY A 1 171 ? 4.019 -5.085 9.121 1.00 97.75 171 GLY A N 1
ATOM 1393 C CA . GLY A 1 171 ? 2.969 -5.504 10.051 1.00 97.75 171 GLY A CA 1
ATOM 1394 C C . GLY A 1 171 ? 2.456 -6.901 9.709 1.00 97.75 171 GLY A C 1
ATOM 1395 O O . GLY A 1 171 ? 3.181 -7.686 9.100 1.00 97.75 171 GLY A O 1
ATOM 1396 N N . TYR A 1 172 ? 1.204 -7.193 10.064 1.00 97.94 172 TYR A N 1
ATOM 1397 C CA . TYR A 1 172 ? 0.571 -8.490 9.823 1.00 97.94 172 TYR A CA 1
ATOM 1398 C C . TYR A 1 172 ? -0.696 -8.353 8.968 1.00 97.94 172 TYR A C 1
ATOM 1400 O O . TYR A 1 172 ? -1.566 -7.518 9.229 1.00 97.94 172 TYR A O 1
ATOM 1408 N N . VAL A 1 173 ? -0.800 -9.182 7.932 1.00 96.38 173 VAL A N 1
ATOM 1409 C CA . VAL A 1 173 ? -1.862 -9.152 6.917 1.00 96.38 173 VAL A CA 1
ATOM 1410 C C . VAL A 1 173 ? -2.686 -10.432 6.924 1.00 96.38 173 VAL A C 1
ATOM 1412 O O . VAL A 1 173 ? -2.210 -11.492 7.324 1.00 96.38 173 VAL A O 1
ATOM 1415 N N . LEU A 1 174 ? -3.924 -10.343 6.440 1.00 93.56 174 LEU A N 1
ATOM 1416 C CA . LEU A 1 174 ? -4.775 -11.510 6.204 1.00 93.56 174 LEU A CA 1
ATOM 1417 C C . LEU A 1 174 ? -4.680 -11.942 4.737 1.00 93.56 174 LEU A C 1
ATOM 1419 O O . LEU A 1 174 ? -4.526 -11.096 3.851 1.00 93.56 174 LEU A O 1
ATOM 1423 N N . SER A 1 175 ? -4.799 -13.244 4.484 1.00 87.75 175 SER A N 1
ATOM 1424 C CA . SER A 1 175 ? -4.963 -13.811 3.140 1.00 87.75 175 SER A CA 1
ATOM 1425 C C . SER A 1 175 ? -6.402 -13.717 2.630 1.00 87.75 175 SER A C 1
ATOM 1427 O O . SER A 1 175 ? -7.371 -13.685 3.430 1.00 87.75 175 SER A O 1
#

pLDDT: mean 90.21, std 9.35, range [47.75, 98.56]

Mean predicted aligned error: 6.78 Å

Foldseek 3Di:
DLPDAQEADPVVVVVVDGSHCAYPVRHGDPSVVVVCVQQPPPDVVGRHDDQPVVPQWFKFWWWQAPPQGIATASDPDPPRTGTDDIWTAGADDDPQKAWKFWFAAAPNRAIEIDSDPCRVVGHTPGTRHIAHAACPVPVQWAWKFWFDDPPHITIDSDPCRVVGDTPDTPHTTHD

Solvent-accessible surface area (backbone atoms only — not comparable to full-atom values): 9861 Å² total; per-residue (Å²): 114,90,85,78,50,66,46,22,48,72,78,43,43,74,74,73,47,66,80,26,35,19,40,74,88,68,49,77,37,77,63,30,57,62,46,47,74,65,40,33,79,90,47,92,79,58,42,59,53,83,62,59,82,44,64,75,28,37,53,40,31,39,26,42,25,100,84,80,38,37,40,54,42,52,63,85,78,63,90,82,51,44,80,76,48,69,32,41,22,32,64,57,91,51,92,68,43,44,66,28,26,29,21,26,40,75,91,78,64,44,33,36,73,32,72,42,88,61,27,89,84,33,43,66,79,42,78,52,29,23,30,26,68,56,47,87,87,38,85,76,36,41,57,33,26,38,23,36,55,94,86,37,29,46,75,32,67,46,88,54,25,88,82,40,47,63,78,45,77,70,26,22,34,36,120